Protein AF-A0A383CWF2-F1 (afdb_monomer_lite)

Secondary structure (DSSP, 8-state):
--S--PPPTTSPP-EEEEEETTEEEEEETTEEEEEEEGGG--STTB-TTS-B-S-SS-GGGS-S--------SSS------------

Sequence (87 aa):
PTHNVCKPIGQWNNMTIHCQNNMITVEHNGEKITDMDMDQWSEPGINPDGTKNKFKYAWKDMPHKGHIGLQDHGGKIWFRHIKLKPL

Organism: NCBI:txid408172

pLDDT: mean 95.83, std 3.7, range [71.31, 98.44]

InterPro domains:
  IPR010496 3-keto-alpha-glucoside-1,2-lyase/3-keto-2-hydroxy-glucal hydratase domain [PF06439] (1-85)

Foldseek 3Di:
DQDDPDDDPPDDKDWDWDQDPQKIWIDINNRTPDIDRLCCQQDAQAGNVGDGDDGRDRSVPDDSDDDDDDDDDPDDDDDDDDDDDDD

Structure (mmCIF, N/CA/C/O backbone):
data_AF-A0A383CWF2-F1
#
_entry.id   AF-A0A383CWF2-F1
#
loop_
_atom_site.group_PDB
_atom_site.id
_atom_site.type_symbol
_atom_site.label_atom_id
_atom_site.label_alt_id
_atom_site.label_comp_id
_atom_site.label_asym_id
_atom_site.label_entity_id
_atom_site.label_seq_id
_atom_site.pdbx_PDB_ins_code
_atom_site.Cartn_x
_atom_site.Cartn_y
_atom_site.Cartn_z
_atom_site.occupancy
_atom_site.B_iso_or_equiv
_atom_site.auth_seq_id
_atom_site.auth_comp_id
_atom_site.auth_asym_id
_atom_site.auth_atom_id
_atom_site.pdbx_PDB_model_num
ATOM 1 N N . PRO A 1 1 ? 5.997 6.661 1.754 1.00 71.31 1 PRO A N 1
ATOM 2 C CA . PRO A 1 1 ? 5.044 7.371 2.640 1.00 71.31 1 PRO A CA 1
ATOM 3 C C . PRO A 1 1 ? 5.413 8.846 2.747 1.00 71.31 1 PRO A C 1
ATOM 5 O O . PRO A 1 1 ? 6.580 9.152 2.966 1.00 71.31 1 PRO A O 1
ATOM 8 N N . THR A 1 2 ? 4.444 9.737 2.569 1.00 83.81 2 THR A N 1
ATOM 9 C CA . THR A 1 2 ? 4.675 11.188 2.589 1.00 83.81 2 THR A CA 1
ATOM 10 C C . THR A 1 2 ? 4.940 11.723 3.996 1.00 83.81 2 THR A C 1
ATOM 12 O O . THR A 1 2 ? 5.716 12.660 4.150 1.00 83.81 2 THR A O 1
ATOM 15 N N . HIS A 1 3 ? 4.339 11.117 5.025 1.00 91.31 3 HIS A N 1
ATOM 16 C CA . HIS A 1 3 ? 4.533 11.456 6.436 1.00 91.31 3 HIS A CA 1
ATOM 17 C C . HIS A 1 3 ? 3.993 10.342 7.357 1.00 91.31 3 HIS A C 1
ATOM 19 O O . HIS A 1 3 ? 3.467 9.331 6.884 1.00 91.31 3 HIS A O 1
ATOM 25 N N . ASN A 1 4 ? 4.163 10.497 8.675 1.00 93.69 4 ASN A N 1
ATOM 26 C CA . ASN A 1 4 ? 3.661 9.553 9.673 1.00 93.69 4 ASN A CA 1
ATOM 27 C C . ASN A 1 4 ? 2.256 9.953 10.146 1.00 93.69 4 ASN A C 1
ATOM 29 O O . ASN A 1 4 ? 2.097 10.992 10.779 1.00 93.69 4 ASN A O 1
ATOM 33 N N . VAL A 1 5 ? 1.274 9.088 9.890 1.00 96.31 5 VAL A N 1
ATOM 34 C CA . VAL A 1 5 ? -0.127 9.260 10.315 1.00 96.31 5 VAL A CA 1
ATOM 35 C C . VAL A 1 5 ? -0.560 8.231 11.361 1.00 96.31 5 VAL A C 1
ATOM 37 O O . VAL A 1 5 ? -1.747 8.110 11.665 1.00 96.31 5 VAL A O 1
ATOM 40 N N . CYS A 1 6 ? 0.371 7.443 11.908 1.00 96.69 6 CYS A N 1
ATOM 41 C CA . CYS A 1 6 ? 0.061 6.436 12.916 1.00 96.69 6 CYS A CA 1
ATOM 42 C C . CYS A 1 6 ? -0.506 7.083 14.179 1.00 96.69 6 CYS A C 1
ATOM 44 O O . CYS A 1 6 ? 0.088 7.989 14.763 1.00 96.69 6 CYS A O 1
ATOM 46 N N . LYS A 1 7 ? -1.623 6.539 14.663 1.00 97.25 7 LYS A N 1
ATOM 47 C CA . LYS A 1 7 ? -2.120 6.865 16.001 1.00 97.25 7 LYS A CA 1
ATOM 48 C C . LYS A 1 7 ? -1.226 6.249 17.087 1.00 97.25 7 LYS A C 1
ATOM 50 O O . LYS A 1 7 ? -0.527 5.270 16.809 1.00 97.25 7 LYS A O 1
ATOM 55 N N . PRO A 1 8 ? -1.279 6.772 18.328 1.00 97.00 8 PRO A N 1
ATOM 56 C CA . PRO A 1 8 ? -0.556 6.207 19.463 1.00 97.00 8 PRO A CA 1
ATOM 57 C C . PRO A 1 8 ? -0.831 4.714 19.692 1.00 97.00 8 PRO A C 1
ATOM 59 O O . PRO A 1 8 ? -1.882 4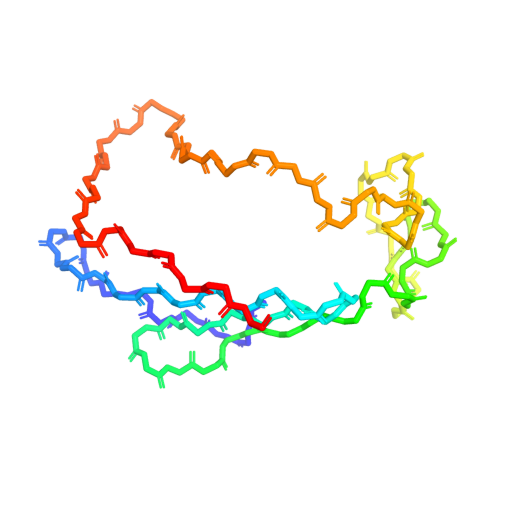.186 19.317 1.00 97.00 8 PRO A O 1
ATOM 62 N N . ILE A 1 9 ? 0.102 4.046 20.375 1.00 95.19 9 ILE A N 1
ATOM 63 C CA . ILE A 1 9 ? -0.018 2.635 20.768 1.00 95.19 9 ILE A CA 1
ATOM 64 C C . ILE A 1 9 ? -1.337 2.400 21.519 1.00 95.19 9 ILE A C 1
ATOM 66 O O . ILE A 1 9 ? -1.748 3.202 22.355 1.00 95.19 9 ILE A O 1
ATOM 70 N N . GLY A 1 10 ? -2.004 1.286 21.207 1.00 95.69 10 GLY A N 1
ATOM 71 C CA . GLY A 1 10 ? -3.298 0.916 21.787 1.00 95.69 10 GLY A CA 1
ATOM 72 C C . GLY A 1 10 ? -4.507 1.526 21.074 1.00 95.69 10 GLY A C 1
ATOM 73 O O . GLY A 1 10 ? -5.632 1.098 21.324 1.00 95.69 10 GLY A O 1
ATOM 74 N N . GLN A 1 11 ? -4.305 2.472 20.150 1.00 98.06 11 GLN A N 1
ATOM 75 C CA . GLN A 1 11 ? -5.380 3.003 19.318 1.00 98.06 11 GLN A CA 1
ATOM 76 C C . GLN A 1 11 ? -5.502 2.259 17.987 1.00 98.06 11 GLN A C 1
ATOM 78 O O . GLN A 1 11 ? -4.524 1.812 17.387 1.00 98.06 11 GLN A O 1
ATOM 83 N N . TRP A 1 12 ? -6.735 2.172 17.492 1.00 98.38 12 TRP A N 1
ATOM 84 C CA . TRP A 1 12 ? -7.020 1.549 16.207 1.00 98.38 12 TRP A CA 1
ATOM 85 C C . TRP A 1 12 ? -6.683 2.484 15.049 1.00 98.38 12 TRP A C 1
ATOM 87 O O . TRP A 1 12 ? -7.231 3.585 14.935 1.00 98.38 12 TRP A O 1
ATOM 97 N N . ASN A 1 13 ? -5.823 1.991 14.166 1.00 98.44 13 ASN A N 1
ATOM 98 C CA . ASN A 1 13 ? -5.562 2.581 12.863 1.00 98.44 13 ASN A CA 1
ATOM 99 C C . ASN A 1 13 ? -6.529 1.996 11.825 1.00 98.44 13 ASN A C 1
ATOM 101 O O . ASN A 1 13 ? -6.970 0.853 11.959 1.00 98.44 13 ASN A O 1
ATOM 105 N N . ASN A 1 14 ? -6.847 2.778 10.797 1.00 98.38 14 ASN A N 1
ATOM 106 C CA . ASN A 1 14 ? -7.571 2.309 9.619 1.00 98.38 14 ASN A CA 1
ATOM 107 C C . ASN A 1 14 ? -6.641 2.364 8.408 1.00 98.38 14 ASN A C 1
ATOM 109 O O . ASN A 1 14 ? -5.991 3.385 8.209 1.00 98.38 14 ASN A O 1
ATOM 113 N N . MET A 1 15 ? -6.582 1.305 7.609 1.00 98.12 15 MET A N 1
ATOM 114 C CA . MET A 1 15 ? -5.763 1.264 6.399 1.00 98.12 15 MET A CA 1
ATOM 115 C C . MET A 1 15 ? -6.581 0.690 5.251 1.00 98.12 15 MET A C 1
ATOM 117 O O . MET A 1 15 ? -7.196 -0.366 5.401 1.00 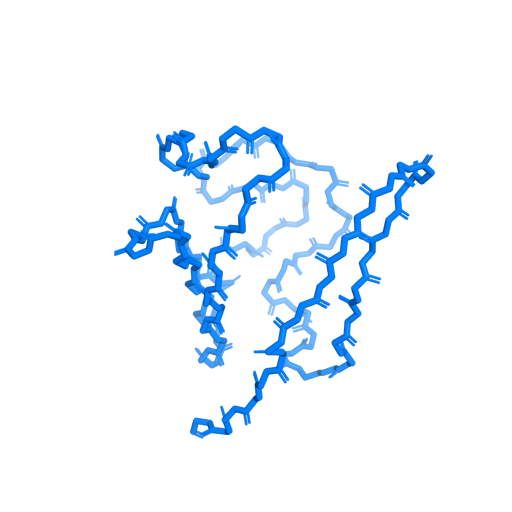98.12 15 MET A O 1
ATOM 121 N N . THR A 1 16 ? -6.550 1.376 4.114 1.00 98.12 16 THR A N 1
ATOM 122 C CA . THR A 1 16 ? -7.164 0.924 2.867 1.00 98.12 16 THR A CA 1
ATOM 123 C C . THR A 1 16 ? -6.062 0.783 1.829 1.00 98.12 16 THR A C 1
ATOM 125 O O . THR A 1 16 ? -5.280 1.707 1.621 1.00 98.12 16 THR A O 1
ATOM 128 N N . ILE A 1 17 ? -5.985 -0.379 1.186 1.00 97.88 17 ILE A N 1
ATOM 129 C CA . ILE A 1 17 ? -5.036 -0.637 0.102 1.00 97.88 17 ILE A CA 1
ATOM 130 C C . ILE A 1 17 ? -5.851 -0.899 -1.160 1.00 97.88 17 ILE A C 1
ATOM 132 O O . ILE A 1 17 ? -6.640 -1.843 -1.208 1.00 97.88 17 ILE A O 1
ATOM 136 N N . HIS A 1 18 ? -5.664 -0.052 -2.167 1.00 97.44 18 HIS A N 1
ATOM 137 C CA . HIS A 1 18 ? -6.251 -0.212 -3.490 1.00 97.44 18 HIS A CA 1
ATOM 138 C C . HIS A 1 18 ? -5.203 -0.812 -4.420 1.00 97.44 18 HIS A C 1
ATOM 140 O O . HIS A 1 18 ? -4.155 -0.205 -4.628 1.00 97.44 18 HIS A O 1
ATOM 146 N N . CYS A 1 19 ? -5.497 -1.981 -4.986 1.00 96.56 19 CYS A N 1
ATOM 147 C CA . CYS A 1 19 ? -4.666 -2.629 -5.998 1.00 96.56 19 CYS A CA 1
ATOM 148 C C . CYS A 1 19 ? -5.463 -2.706 -7.302 1.00 96.56 19 CYS A C 1
ATOM 150 O O . CYS A 1 19 ? -6.308 -3.588 -7.456 1.00 96.56 19 CYS A O 1
ATOM 152 N N . GLN A 1 20 ? -5.224 -1.769 -8.219 1.00 95.19 20 GLN A N 1
ATOM 153 C CA . GLN A 1 20 ? -5.928 -1.669 -9.495 1.00 95.19 20 GLN A CA 1
ATOM 154 C C . GLN A 1 20 ? -4.925 -1.792 -10.643 1.00 95.19 20 GLN A C 1
ATOM 156 O O . GLN A 1 20 ? -4.237 -0.835 -10.989 1.00 95.19 20 GLN A O 1
ATOM 161 N N . ASN A 1 21 ? -4.864 -2.978 -11.253 1.00 92.81 21 ASN A N 1
ATOM 162 C CA . ASN A 1 21 ? -3.846 -3.334 -12.245 1.00 92.81 21 ASN A CA 1
ATOM 163 C C . ASN A 1 21 ? -2.424 -3.125 -11.682 1.00 92.81 21 ASN A C 1
ATOM 165 O O . ASN A 1 21 ? -2.071 -3.765 -10.697 1.00 92.81 21 ASN A O 1
ATOM 169 N N . ASN A 1 22 ? -1.629 -2.257 -12.305 1.00 95.38 22 ASN A N 1
ATOM 170 C CA . ASN A 1 22 ? -0.282 -1.838 -11.905 1.00 95.38 22 ASN A CA 1
ATOM 171 C C . ASN A 1 22 ? -0.272 -0.734 -10.832 1.00 95.38 22 ASN A C 1
ATOM 173 O O . ASN A 1 22 ? 0.778 -0.453 -10.259 1.00 95.38 22 ASN A O 1
ATOM 177 N N . MET A 1 23 ? -1.415 -0.097 -10.561 1.00 97.19 23 MET A N 1
ATOM 178 C CA . MET A 1 23 ? -1.504 0.985 -9.585 1.00 97.19 23 MET A CA 1
ATOM 179 C C . MET A 1 23 ? -1.800 0.441 -8.192 1.00 97.19 23 MET A C 1
ATOM 181 O O . MET A 1 23 ? -2.825 -0.208 -7.959 1.00 97.19 23 MET A O 1
ATOM 185 N N . ILE A 1 24 ? -0.931 0.776 -7.243 1.00 97.38 24 ILE A N 1
ATOM 186 C CA . ILE A 1 24 ? -1.123 0.514 -5.819 1.00 97.38 24 ILE A CA 1
ATOM 187 C C . ILE A 1 24 ? -1.259 1.853 -5.102 1.00 97.38 24 ILE A C 1
ATOM 189 O O . ILE A 1 24 ? -0.403 2.722 -5.224 1.00 97.38 24 ILE A O 1
ATOM 193 N N . THR A 1 25 ? -2.329 2.031 -4.332 1.00 97.94 25 THR A N 1
ATOM 194 C CA . THR A 1 25 ? -2.529 3.204 -3.468 1.00 97.94 25 THR A CA 1
ATOM 195 C C . THR A 1 25 ? -2.780 2.755 -2.039 1.00 97.94 25 THR A C 1
ATOM 197 O O . THR A 1 25 ? -3.549 1.823 -1.805 1.00 97.94 25 THR A O 1
ATOM 200 N N . VAL A 1 26 ? -2.143 3.423 -1.079 1.00 98.00 26 VAL A N 1
ATOM 201 C CA . VAL A 1 26 ? -2.333 3.170 0.350 1.00 98.00 26 VAL A CA 1
ATOM 202 C C . VAL A 1 26 ? -2.865 4.425 1.022 1.00 98.00 26 VAL A C 1
ATOM 204 O O . VAL A 1 26 ? -2.229 5.485 1.019 1.00 98.00 26 VAL A O 1
ATOM 207 N N . GLU A 1 27 ? -4.013 4.262 1.661 1.00 98.12 27 GLU A N 1
ATOM 208 C CA . GLU A 1 27 ? -4.596 5.234 2.568 1.00 98.12 27 GLU A CA 1
ATOM 209 C C . GLU A 1 27 ? -4.452 4.749 4.006 1.00 98.12 27 GLU A C 1
ATOM 211 O O . GLU A 1 27 ? -4.665 3.573 4.311 1.00 98.12 27 GLU A O 1
ATOM 216 N N . HIS A 1 28 ? -4.122 5.658 4.915 1.00 98.25 28 HIS A N 1
ATOM 217 C CA . HIS A 1 28 ? -3.972 5.365 6.332 1.00 98.25 28 HIS A CA 1
ATOM 218 C C . HIS A 1 28 ? -4.622 6.487 7.137 1.00 98.25 28 HIS A C 1
ATOM 220 O O . HIS A 1 28 ? -4.327 7.660 6.956 1.00 98.25 28 HIS A O 1
ATOM 226 N N . ASN A 1 29 ? -5.572 6.118 7.997 1.00 97.69 29 ASN A N 1
ATOM 227 C CA . ASN A 1 29 ? -6.370 7.015 8.833 1.00 97.69 29 ASN A CA 1
ATOM 228 C C . ASN A 1 29 ? -7.142 8.096 8.055 1.00 97.69 29 ASN A C 1
ATOM 230 O O . ASN A 1 29 ? -7.449 9.144 8.610 1.00 97.69 29 ASN A O 1
ATOM 234 N N . GLY A 1 30 ? -7.539 7.789 6.815 1.00 96.50 30 GLY A N 1
ATOM 235 C CA . GLY A 1 30 ? -8.311 8.688 5.949 1.00 96.50 30 GLY A CA 1
ATOM 236 C C . GLY A 1 30 ? -7.455 9.544 5.017 1.00 96.50 30 GLY A C 1
ATOM 237 O O . GLY A 1 30 ? -8.002 10.348 4.271 1.00 96.50 30 GLY A O 1
ATOM 238 N N . GLU A 1 31 ? -6.134 9.361 5.034 1.00 97.25 31 GLU A N 1
ATOM 239 C CA . GLU A 1 31 ? -5.203 10.129 4.212 1.00 97.25 31 GLU A CA 1
ATOM 240 C C . GLU A 1 31 ? -4.446 9.222 3.244 1.00 97.25 31 GLU A C 1
ATOM 242 O O . GLU A 1 31 ? -3.919 8.180 3.641 1.00 97.25 31 GLU A O 1
ATOM 247 N N . LYS A 1 32 ? -4.342 9.627 1.973 1.00 97.50 32 LYS A N 1
ATOM 248 C CA . LYS A 1 32 ? -3.473 8.951 1.005 1.00 97.50 32 LYS A CA 1
ATOM 249 C C . LYS A 1 32 ? -2.014 9.244 1.350 1.00 97.50 32 LYS A C 1
ATOM 251 O O . LYS A 1 32 ? -1.538 10.361 1.157 1.00 97.50 32 LYS A O 1
ATOM 256 N N . ILE A 1 33 ? -1.295 8.230 1.821 1.00 97.56 33 ILE A N 1
ATOM 257 C CA . ILE A 1 33 ? 0.095 8.382 2.276 1.00 97.56 33 ILE A CA 1
ATOM 258 C C . ILE A 1 33 ? 1.122 7.918 1.249 1.00 97.56 33 ILE A C 1
ATOM 260 O O . ILE A 1 33 ? 2.292 8.290 1.351 1.00 97.56 33 ILE A O 1
ATOM 264 N N . THR A 1 34 ? 0.733 7.073 0.294 1.00 96.81 34 THR A N 1
ATOM 265 C CA . THR A 1 34 ? 1.607 6.657 -0.805 1.00 96.81 34 THR A CA 1
ATOM 266 C C . THR A 1 34 ? 0.792 6.101 -1.963 1.00 96.81 34 THR A C 1
ATOM 268 O O . THR A 1 34 ? -0.259 5.491 -1.764 1.00 96.81 34 THR A O 1
ATOM 271 N N . ASP A 1 35 ? 1.320 6.270 -3.163 1.00 96.94 35 ASP A N 1
ATOM 272 C CA . ASP A 1 35 ? 0.892 5.562 -4.358 1.00 96.94 35 ASP A CA 1
ATOM 273 C C . ASP A 1 35 ? 2.120 5.121 -5.159 1.00 96.94 35 ASP A C 1
ATOM 275 O O . ASP A 1 35 ? 3.245 5.547 -4.882 1.00 96.94 35 ASP A O 1
ATOM 279 N N . MET A 1 36 ? 1.906 4.164 -6.050 1.00 95.44 36 MET A N 1
ATOM 280 C CA . MET A 1 36 ? 2.942 3.512 -6.830 1.00 95.44 36 MET A CA 1
ATOM 281 C C . MET A 1 36 ? 2.337 3.024 -8.140 1.00 95.44 36 MET A C 1
ATOM 283 O O . MET A 1 36 ? 1.321 2.330 -8.133 1.00 95.44 36 MET A O 1
ATOM 287 N N . ASP A 1 37 ? 3.009 3.346 -9.239 1.00 97.31 37 ASP A N 1
ATOM 288 C CA . ASP A 1 37 ? 2.841 2.683 -10.525 1.00 97.31 37 ASP A CA 1
ATOM 289 C C . ASP A 1 37 ? 3.938 1.621 -10.670 1.00 97.31 37 ASP A C 1
ATOM 291 O O . ASP A 1 37 ? 5.117 1.954 -10.815 1.00 97.31 37 ASP A O 1
ATOM 295 N N . MET A 1 38 ? 3.566 0.341 -10.606 1.00 96.69 38 MET A N 1
ATOM 296 C CA . MET A 1 38 ? 4.520 -0.768 -10.708 1.00 96.69 38 MET A CA 1
ATOM 297 C C . MET A 1 38 ? 5.288 -0.776 -12.037 1.00 96.69 38 MET A C 1
ATOM 299 O O . MET A 1 38 ? 6.435 -1.227 -12.056 1.00 96.69 38 MET A O 1
ATOM 303 N N . ASP A 1 39 ? 4.722 -0.226 -13.118 1.00 97.19 39 ASP A N 1
ATOM 304 C CA . ASP A 1 39 ? 5.372 -0.195 -14.434 1.00 97.19 39 ASP A CA 1
ATOM 305 C C . ASP A 1 39 ? 6.616 0.703 -14.466 1.00 97.19 39 ASP A C 1
ATOM 307 O O . ASP A 1 39 ? 7.449 0.562 -15.366 1.00 97.19 39 ASP A O 1
ATOM 311 N N . GLN A 1 40 ? 6.771 1.598 -13.485 1.00 97.69 40 GLN A N 1
ATOM 312 C CA . GLN A 1 40 ? 7.936 2.477 -13.368 1.00 97.69 40 GLN A CA 1
ATOM 313 C C . GLN A 1 40 ? 9.147 1.783 -12.729 1.00 97.69 40 GLN A C 1
ATOM 315 O O . GLN A 1 40 ? 10.276 2.240 -12.888 1.00 97.69 40 GLN A O 1
ATOM 320 N N . TRP A 1 41 ? 8.951 0.662 -12.029 1.00 97.31 41 TRP A N 1
ATOM 321 C CA . TRP A 1 41 ? 10.041 -0.146 -11.471 1.00 97.31 41 TRP A CA 1
ATOM 322 C C . TRP A 1 41 ? 10.467 -1.221 -12.477 1.00 97.31 41 TRP A C 1
ATOM 324 O O . TRP A 1 41 ? 10.274 -2.421 -12.259 1.00 97.31 41 TRP A O 1
ATOM 334 N N . SER A 1 42 ? 11.034 -0.770 -13.597 1.00 97.38 42 SER A N 1
ATOM 335 C CA . SER A 1 42 ? 11.452 -1.615 -14.723 1.00 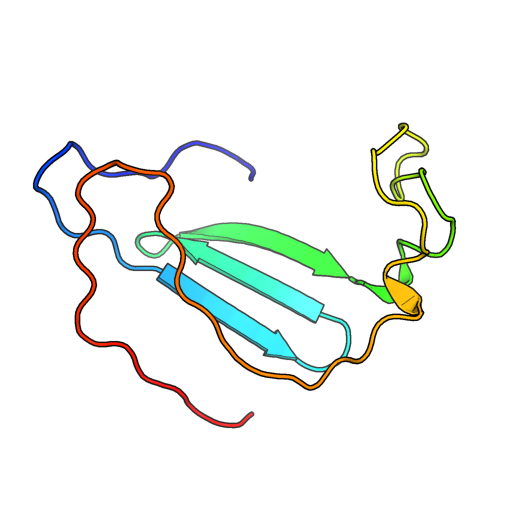97.38 42 SER A CA 1
ATOM 336 C C . SER A 1 42 ? 12.824 -2.270 -14.555 1.00 97.38 42 SER A C 1
ATOM 338 O O . SER A 1 42 ? 13.156 -3.177 -15.312 1.00 97.38 42 SER A O 1
ATOM 340 N N . GLU A 1 43 ? 13.632 -1.825 -13.590 1.00 97.62 43 GLU A N 1
ATOM 341 C CA . GLU A 1 43 ? 15.006 -2.300 -13.407 1.00 97.62 43 GLU A CA 1
ATOM 342 C C . GLU A 1 43 ? 15.214 -2.945 -12.025 1.00 97.62 43 GLU A C 1
ATOM 344 O O . GLU A 1 43 ? 14.867 -2.349 -10.998 1.00 97.62 43 GLU A O 1
ATOM 349 N N . PRO A 1 44 ? 15.812 -4.151 -11.952 1.00 98.00 44 PRO A N 1
ATOM 350 C CA . PRO A 1 44 ? 16.206 -4.751 -10.684 1.00 98.00 44 PRO A CA 1
ATOM 351 C C . PRO A 1 44 ? 17.161 -3.851 -9.895 1.00 98.00 44 PRO A C 1
ATOM 353 O O . PRO A 1 44 ? 18.171 -3.379 -10.412 1.00 98.00 44 PRO A O 1
ATOM 356 N N . GLY A 1 45 ? 16.881 -3.660 -8.608 1.00 97.56 45 GLY A N 1
ATOM 357 C CA . GLY A 1 45 ? 17.761 -2.925 -7.702 1.00 97.56 45 GLY A CA 1
ATOM 358 C C . GLY A 1 45 ? 17.703 -1.404 -7.837 1.00 97.56 45 GLY A C 1
ATOM 359 O O . GLY A 1 45 ? 18.465 -0.733 -7.141 1.00 97.56 45 GLY A O 1
ATOM 360 N N . ILE A 1 46 ? 16.822 -0.850 -8.679 1.00 97.75 46 ILE A N 1
ATOM 361 C CA . ILE A 1 46 ? 16.710 0.591 -8.945 1.00 97.75 46 ILE A CA 1
ATOM 362 C C . ILE A 1 46 ? 15.257 1.061 -8.773 1.00 97.75 46 ILE A C 1
ATOM 364 O O . ILE A 1 46 ? 14.307 0.355 -9.111 1.00 97.75 46 ILE A O 1
ATOM 368 N N . ASN A 1 47 ? 15.077 2.227 -8.156 1.00 97.38 47 ASN A N 1
ATOM 369 C CA . ASN A 1 47 ? 13.800 2.936 -8.062 1.00 97.38 47 ASN A CA 1
ATOM 370 C C . ASN A 1 47 ? 13.599 3.853 -9.288 1.00 97.38 47 ASN A C 1
ATOM 372 O O . ASN A 1 47 ? 14.582 4.224 -9.923 1.00 97.38 47 ASN A O 1
ATOM 376 N N . PRO A 1 48 ? 12.368 4.307 -9.587 1.00 96.62 48 PRO A N 1
ATOM 377 C CA . PRO A 1 48 ? 12.089 5.205 -10.710 1.00 96.62 48 PRO A CA 1
ATOM 378 C C . PRO A 1 48 ? 12.854 6.530 -10.668 1.00 96.62 48 PRO A C 1
ATOM 380 O O . PRO A 1 48 ? 13.100 7.134 -11.705 1.00 96.62 48 PRO A O 1
ATOM 383 N N . ASP A 1 49 ? 13.245 6.984 -9.475 1.00 96.38 49 ASP A N 1
ATOM 384 C CA . ASP A 1 49 ? 14.066 8.183 -9.276 1.00 96.38 49 ASP A CA 1
ATOM 385 C C . ASP A 1 49 ? 15.579 7.932 -9.456 1.00 96.38 49 ASP A C 1
ATOM 387 O O . ASP A 1 49 ? 16.393 8.820 -9.210 1.00 96.38 49 ASP A O 1
ATOM 391 N N . GLY A 1 50 ? 15.973 6.721 -9.864 1.00 96.75 50 GLY A N 1
ATOM 392 C CA . GLY A 1 50 ? 17.360 6.305 -10.073 1.00 96.75 50 GLY A CA 1
ATOM 393 C C . GLY A 1 50 ? 18.101 5.880 -8.801 1.00 96.75 50 GLY A C 1
ATOM 394 O O . GLY A 1 50 ? 19.253 5.445 -8.877 1.00 96.75 50 GLY A O 1
ATOM 395 N N . THR A 1 51 ? 17.483 5.969 -7.620 1.00 97.88 51 THR A N 1
ATOM 396 C CA . THR A 1 51 ? 18.116 5.526 -6.371 1.00 97.88 51 THR A CA 1
ATOM 397 C C . THR A 1 51 ? 18.159 4.000 -6.261 1.00 97.88 51 THR A C 1
ATOM 399 O O . THR A 1 51 ? 17.301 3.286 -6.780 1.00 97.88 51 THR A O 1
ATOM 402 N N . LYS A 1 52 ? 19.168 3.463 -5.561 1.00 97.94 52 LYS A N 1
ATOM 403 C CA . LYS A 1 52 ? 19.306 2.012 -5.361 1.00 97.94 52 LYS A CA 1
ATOM 404 C C . LYS A 1 52 ? 18.276 1.475 -4.365 1.00 97.94 52 LYS A C 1
ATOM 406 O O . LYS A 1 52 ? 18.039 2.072 -3.317 1.00 97.94 52 LYS 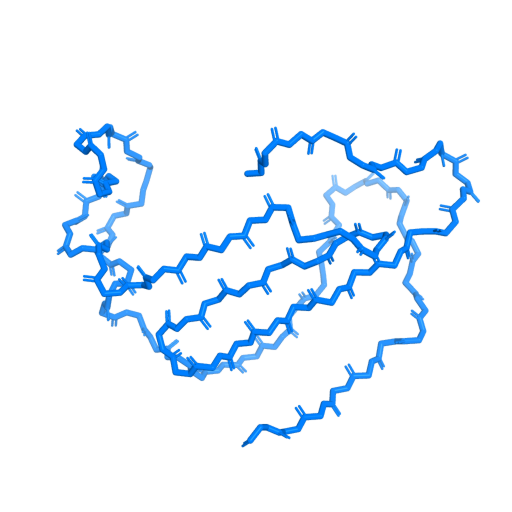A O 1
ATOM 411 N N . ASN A 1 53 ? 17.758 0.281 -4.637 1.00 96.88 53 ASN A N 1
ATOM 412 C CA . ASN A 1 53 ? 16.952 -0.517 -3.719 1.00 96.88 53 ASN A CA 1
ATOM 413 C C . ASN A 1 53 ? 17.507 -1.949 -3.575 1.00 96.88 53 ASN A C 1
ATOM 415 O O . ASN A 1 53 ? 18.467 -2.348 -4.228 1.00 96.88 53 ASN A O 1
ATOM 419 N N . LYS A 1 54 ? 16.920 -2.722 -2.657 1.00 97.12 54 LYS A N 1
ATOM 420 C CA . LYS A 1 54 ? 17.398 -4.064 -2.278 1.00 97.12 54 LYS A CA 1
ATOM 421 C C . LYS A 1 54 ? 16.829 -5.213 -3.121 1.00 97.12 54 LYS A C 1
ATOM 423 O O . LYS A 1 54 ? 17.152 -6.371 -2.852 1.00 97.12 54 LYS A O 1
ATOM 428 N N . PHE A 1 55 ? 15.912 -4.937 -4.046 1.00 97.19 55 PHE A N 1
ATOM 429 C CA . PHE A 1 55 ? 15.155 -5.973 -4.746 1.00 97.19 55 PHE A CA 1
ATOM 430 C C . PHE A 1 55 ? 15.951 -6.506 -5.938 1.00 97.19 55 PHE A C 1
ATOM 432 O O . PHE A 1 55 ? 16.571 -5.750 -6.671 1.00 97.19 55 PHE A O 1
ATOM 439 N N . LYS A 1 56 ? 15.953 -7.830 -6.124 1.00 96.56 56 LYS A N 1
ATOM 440 C CA . LYS A 1 56 ? 16.726 -8.510 -7.184 1.00 96.56 56 LYS A CA 1
ATOM 441 C C . LYS A 1 56 ? 15.933 -8.724 -8.478 1.00 96.56 56 LYS A C 1
ATOM 443 O O . LYS A 1 56 ? 16.424 -9.378 -9.388 1.00 96.56 56 LYS A O 1
ATOM 448 N N . TYR A 1 57 ? 14.712 -8.211 -8.532 1.00 96.12 57 TYR A N 1
ATOM 449 C CA . TYR A 1 57 ? 13.791 -8.299 -9.659 1.00 96.12 57 TYR A CA 1
ATOM 450 C C . TYR A 1 57 ? 13.197 -6.915 -9.927 1.00 96.12 57 TYR A C 1
ATOM 452 O O . TYR A 1 57 ? 13.138 -6.083 -9.017 1.00 96.12 57 TYR A O 1
ATOM 460 N N . ALA A 1 58 ? 12.768 -6.682 -11.165 1.00 97.00 58 ALA A N 1
ATOM 461 C CA . ALA A 1 58 ? 11.948 -5.534 -11.518 1.00 97.00 58 ALA A CA 1
ATOM 462 C C . ALA A 1 58 ? 10.524 -5.772 -11.001 1.00 97.00 58 ALA A C 1
ATOM 464 O O . ALA A 1 58 ? 9.970 -6.858 -11.175 1.00 97.00 58 ALA A O 1
ATOM 465 N N . TRP A 1 59 ? 9.925 -4.782 -10.338 1.00 96.38 59 TRP A N 1
ATOM 466 C CA . TRP A 1 59 ? 8.566 -4.943 -9.809 1.00 96.38 59 TRP A CA 1
ATOM 467 C C . TRP A 1 59 ? 7.517 -4.998 -10.912 1.00 96.38 59 TRP A C 1
ATOM 469 O O . TRP A 1 59 ? 6.508 -5.671 -10.726 1.00 96.38 59 TRP A O 1
ATOM 479 N N . LYS A 1 60 ? 7.786 -4.365 -12.058 1.00 96.88 60 LYS A N 1
ATOM 480 C CA . LYS A 1 60 ? 6.938 -4.437 -13.250 1.00 96.88 60 LYS A CA 1
ATOM 481 C C . LYS A 1 60 ? 6.640 -5.873 -13.702 1.00 96.88 60 LYS A C 1
ATOM 483 O O . LYS A 1 60 ? 5.559 -6.146 -14.208 1.00 96.88 60 LYS A O 1
ATOM 488 N N . ASP A 1 61 ? 7.583 -6.791 -13.496 1.00 96.19 61 ASP A N 1
ATOM 489 C CA . ASP A 1 61 ? 7.472 -8.176 -13.969 1.00 96.19 61 ASP A CA 1
ATOM 490 C C . ASP A 1 61 ? 6.789 -9.107 -12.950 1.00 96.19 61 ASP A C 1
ATOM 492 O O . ASP A 1 61 ? 6.600 -10.300 -13.207 1.00 96.19 61 ASP A O 1
ATOM 496 N N . MET A 1 62 ? 6.429 -8.597 -11.767 1.00 94.50 62 MET A N 1
ATOM 497 C CA . MET A 1 62 ? 5.824 -9.406 -10.710 1.00 94.50 62 MET A CA 1
ATOM 498 C C . MET A 1 62 ? 4.342 -9.700 -10.993 1.00 94.50 62 MET A C 1
ATOM 500 O O . MET A 1 62 ? 3.613 -8.832 -11.469 1.00 94.50 62 MET A O 1
ATOM 504 N N . PRO A 1 63 ? 3.828 -10.893 -10.635 1.00 94.50 63 PRO A N 1
ATOM 505 C CA . PRO A 1 63 ? 2.408 -11.194 -10.784 1.00 94.50 63 PRO A CA 1
ATOM 506 C C . PRO A 1 63 ? 1.518 -10.237 -9.976 1.00 94.50 63 PRO A C 1
ATOM 508 O O . PRO A 1 63 ? 1.683 -10.092 -8.767 1.00 94.50 63 PRO A O 1
ATOM 511 N N . HIS A 1 64 ? 0.495 -9.665 -10.616 1.00 92.00 64 HIS A N 1
ATOM 512 C CA . HIS A 1 64 ? -0.482 -8.775 -9.960 1.00 92.00 64 HIS A CA 1
ATOM 513 C C . HIS A 1 64 ? -1.602 -9.525 -9.214 1.00 92.00 64 HIS A C 1
ATOM 515 O O . HIS A 1 64 ? -2.573 -8.927 -8.750 1.00 92.00 64 HIS A O 1
ATOM 521 N N . LYS A 1 65 ? -1.511 -10.856 -9.124 1.00 93.44 65 LYS A N 1
ATOM 522 C CA . LYS A 1 65 ? -2.465 -11.712 -8.412 1.00 93.44 65 LYS A CA 1
ATOM 523 C C . LYS A 1 65 ? -1.706 -12.686 -7.527 1.00 93.44 65 LYS A C 1
ATOM 525 O O . LYS A 1 65 ? -0.730 -13.293 -7.957 1.00 93.44 65 LYS A O 1
ATOM 530 N N . GLY A 1 66 ? -2.195 -12.860 -6.307 1.00 94.75 66 GLY A N 1
ATOM 531 C CA . GLY A 1 66 ? -1.576 -13.727 -5.318 1.00 94.75 66 GLY A CA 1
ATOM 532 C C . GLY A 1 66 ? -2.388 -13.787 -4.033 1.00 94.75 66 GLY A C 1
ATOM 533 O O . GLY A 1 66 ? -3.544 -13.364 -3.983 1.00 94.75 66 GLY A O 1
ATOM 534 N N . HIS A 1 67 ? -1.780 -14.3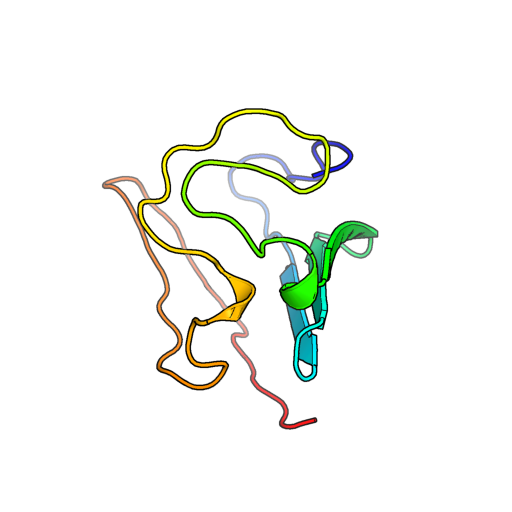42 -2.992 1.00 97.06 67 HIS A N 1
ATOM 535 C CA . HIS A 1 67 ? -2.377 -14.398 -1.664 1.00 97.06 67 HIS A CA 1
ATOM 536 C C . HIS A 1 67 ? -2.145 -13.093 -0.900 1.00 97.06 67 HIS A C 1
ATOM 538 O O . HIS A 1 67 ? -1.138 -12.415 -1.095 1.00 97.06 67 HIS A O 1
ATOM 544 N N . ILE A 1 68 ? -3.069 -12.770 0.003 1.00 96.88 68 ILE A N 1
ATOM 545 C CA . ILE A 1 68 ? -2.930 -11.655 0.940 1.00 96.88 68 ILE A CA 1
ATOM 546 C C . ILE A 1 68 ? -2.456 -12.228 2.273 1.00 96.88 68 ILE A C 1
ATOM 548 O O . ILE A 1 68 ? -3.077 -13.143 2.810 1.00 96.88 68 ILE A O 1
ATOM 552 N N . GLY A 1 69 ? -1.357 -11.687 2.795 1.00 96.88 69 GLY A N 1
ATOM 553 C CA . GLY A 1 69 ? -0.782 -12.075 4.080 1.00 96.88 69 GLY A CA 1
ATOM 554 C C . GLY A 1 69 ? -0.773 -10.913 5.067 1.00 96.88 69 GLY A C 1
ATOM 555 O O . GLY A 1 69 ? -0.563 -9.764 4.684 1.00 96.88 69 GLY A O 1
ATOM 556 N N . LEU A 1 70 ? -0.972 -11.223 6.346 1.00 96.44 70 LEU A N 1
ATOM 557 C CA . LEU A 1 70 ? -0.778 -10.297 7.461 1.00 96.44 70 LEU A CA 1
ATOM 558 C C . LEU A 1 70 ? 0.460 -10.749 8.223 1.00 96.44 70 LEU A C 1
ATOM 560 O O . LEU A 1 70 ? 0.594 -11.936 8.520 1.00 96.44 70 LEU A O 1
ATOM 564 N N . GLN A 1 71 ? 1.362 -9.819 8.520 1.00 95.00 71 GLN A N 1
ATOM 565 C CA . GLN A 1 71 ? 2.651 -10.139 9.121 1.00 95.00 71 GLN A CA 1
ATOM 566 C C . GLN A 1 71 ? 2.797 -9.523 10.514 1.00 95.00 71 GLN A C 1
ATOM 568 O O . GLN A 1 71 ? 2.348 -8.406 10.766 1.00 95.00 71 GLN A O 1
ATOM 573 N N . ASP A 1 72 ? 3.490 -10.257 11.378 1.00 94.19 72 ASP A N 1
ATOM 574 C CA . ASP A 1 72 ? 4.071 -9.810 12.642 1.00 94.19 72 ASP A CA 1
ATOM 575 C C . ASP A 1 72 ? 5.536 -10.289 12.689 1.00 94.19 72 ASP A C 1
ATOM 577 O O . ASP A 1 72 ? 5.869 -11.323 12.109 1.00 94.19 72 ASP A O 1
ATOM 581 N N . HIS A 1 73 ? 6.408 -9.536 13.359 1.00 90.81 73 HIS A N 1
ATOM 582 C CA . HIS A 1 73 ? 7.839 -9.820 13.542 1.00 90.81 73 HIS A CA 1
ATOM 583 C C . HIS A 1 73 ? 8.205 -9.941 15.031 1.00 90.81 73 HIS A C 1
ATOM 585 O O . HIS A 1 73 ? 9.223 -9.421 15.479 1.00 90.81 73 HIS A O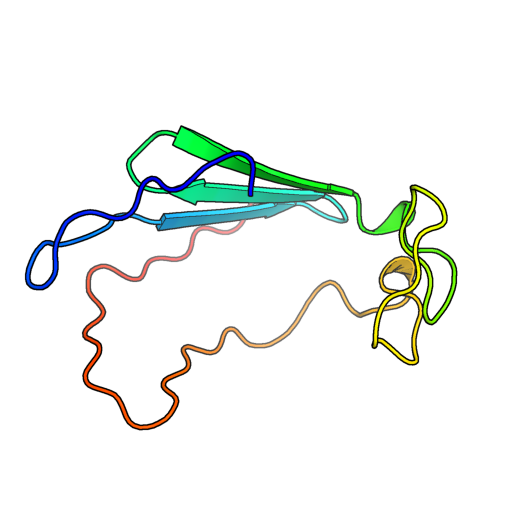 1
ATOM 591 N N . GLY A 1 74 ? 7.358 -10.611 15.817 1.00 87.94 74 GLY A N 1
ATOM 592 C CA . GLY A 1 74 ? 7.597 -10.874 17.243 1.00 87.94 74 GLY A CA 1
ATOM 593 C C . GLY A 1 74 ? 7.086 -9.785 18.190 1.00 87.94 74 GLY A C 1
ATOM 594 O O . GLY A 1 74 ? 7.428 -9.793 19.373 1.00 87.94 74 GLY A O 1
ATOM 595 N N . GLY A 1 75 ? 6.279 -8.849 17.685 1.00 87.88 75 GLY A N 1
ATOM 596 C CA . GLY A 1 75 ? 5.561 -7.878 18.498 1.00 87.88 75 GLY A CA 1
ATOM 597 C C . GLY A 1 75 ? 4.217 -8.421 18.984 1.00 87.88 75 GLY A C 1
ATOM 598 O O . GLY A 1 75 ? 3.954 -9.619 18.985 1.00 87.88 75 GLY A O 1
ATOM 599 N N . LYS A 1 76 ? 3.343 -7.513 19.427 1.00 91.50 76 LYS A N 1
ATOM 600 C CA . LYS A 1 76 ? 1.913 -7.803 19.557 1.00 91.50 76 LYS A CA 1
ATOM 601 C C . LYS A 1 76 ? 1.151 -6.854 18.649 1.00 91.50 76 LYS A C 1
ATOM 603 O O . LYS A 1 76 ? 1.198 -5.639 18.847 1.00 91.50 76 LYS A O 1
ATOM 608 N N . ILE A 1 77 ? 0.448 -7.415 17.676 1.00 95.12 77 ILE A N 1
ATOM 609 C CA . ILE A 1 77 ? -0.417 -6.685 16.756 1.00 95.12 77 ILE A CA 1
ATOM 610 C C . ILE A 1 77 ? -1.797 -7.336 16.728 1.00 95.12 77 ILE A C 1
ATOM 612 O O . ILE A 1 77 ? -1.937 -8.551 16.856 1.00 95.12 77 ILE A O 1
ATOM 616 N N . TRP A 1 78 ? -2.827 -6.514 16.562 1.00 96.44 78 TRP A N 1
ATOM 617 C CA . TRP A 1 78 ? -4.203 -6.969 16.432 1.00 96.44 78 TRP A CA 1
ATOM 618 C C . TRP A 1 78 ? -4.812 -6.363 15.180 1.00 96.44 78 TRP A C 1
ATOM 620 O O . TRP A 1 78 ? -4.664 -5.169 14.920 1.00 96.44 78 TRP A O 1
ATOM 630 N N . PHE A 1 79 ? -5.544 -7.185 14.435 1.00 97.69 79 PHE A N 1
ATOM 631 C CA . PHE A 1 79 ? -6.295 -6.762 13.263 1.00 97.69 79 PHE A CA 1
ATOM 632 C C . PHE A 1 79 ? -7.785 -6.986 13.503 1.00 97.69 79 PHE A C 1
ATOM 634 O O . PHE A 1 79 ? -8.187 -7.939 14.170 1.00 97.69 79 PHE A O 1
ATOM 641 N N . ARG A 1 80 ? -8.621 -6.113 12.941 1.00 98.12 80 ARG A N 1
ATOM 642 C CA . ARG A 1 80 ? -10.078 -6.279 12.918 1.00 98.12 80 ARG A CA 1
ATOM 643 C C . ARG A 1 80 ? -10.651 -5.666 11.650 1.00 98.12 80 ARG A C 1
ATOM 645 O O . ARG A 1 80 ? -10.013 -4.816 11.041 1.00 98.12 80 ARG A O 1
ATOM 652 N N . HIS A 1 81 ? -11.870 -6.069 11.295 1.00 98.31 81 HIS A N 1
ATOM 653 C CA . HIS A 1 81 ? -12.606 -5.540 10.138 1.00 98.31 81 HIS A CA 1
ATOM 654 C C . HIS A 1 81 ? -11.849 -5.651 8.805 1.00 98.31 81 HIS A C 1
ATOM 656 O O . HIS A 1 81 ? -11.963 -4.778 7.949 1.00 98.31 81 HIS A O 1
ATOM 662 N N . ILE A 1 82 ? -11.115 -6.748 8.616 1.00 98.19 82 ILE A N 1
ATOM 663 C CA . ILE A 1 82 ? -10.446 -7.046 7.351 1.00 98.19 82 ILE A CA 1
ATOM 664 C C . ILE A 1 82 ? -11.513 -7.450 6.339 1.00 98.19 82 ILE A C 1
ATOM 666 O O . ILE A 1 82 ? -12.209 -8.449 6.520 1.00 98.19 82 ILE A O 1
ATOM 670 N N . LYS A 1 83 ? -11.674 -6.636 5.301 1.00 97.94 83 LYS A N 1
ATOM 671 C CA . LYS A 1 83 ? -12.667 -6.822 4.244 1.00 97.94 83 LYS A CA 1
ATOM 672 C C . LYS A 1 83 ? -11.977 -6.684 2.899 1.00 97.94 83 LYS A C 1
ATOM 674 O O . LYS A 1 83 ? -11.015 -5.934 2.769 1.00 97.94 83 LYS A O 1
ATOM 679 N N . LEU A 1 84 ? -12.504 -7.383 1.905 1.00 97.38 84 LEU A N 1
ATOM 680 C CA . LEU A 1 84 ? -12.026 -7.321 0.534 1.00 97.38 84 LEU A CA 1
ATOM 681 C C . LEU A 1 84 ? -13.211 -7.079 -0.395 1.00 97.38 84 LEU A C 1
ATOM 683 O O . LEU A 1 84 ? -14.259 -7.707 -0.248 1.00 97.38 84 LEU A O 1
ATOM 687 N N . LYS A 1 85 ? -13.033 -6.160 -1.343 1.00 97.12 85 LYS A N 1
ATOM 688 C CA . LYS A 1 85 ? -13.987 -5.871 -2.410 1.00 97.12 85 LYS A CA 1
ATOM 689 C C . LYS A 1 85 ? -13.243 -5.987 -3.745 1.00 97.12 85 LYS A C 1
ATOM 691 O O . LYS A 1 85 ? -12.286 -5.239 -3.931 1.00 97.12 85 LYS A O 1
ATOM 696 N N . PRO A 1 86 ? -13.645 -6.898 -4.648 1.00 94.31 86 PRO A N 1
ATOM 697 C CA . PRO A 1 86 ? -13.133 -6.914 -6.016 1.00 94.31 86 PRO A CA 1
ATOM 698 C C . PRO A 1 86 ? -13.402 -5.575 -6.723 1.00 94.31 86 PRO A C 1
ATOM 700 O O . PRO A 1 86 ? -14.444 -4.957 -6.479 1.00 94.31 86 PRO A O 1
ATOM 703 N N . LEU A 1 87 ? -12.459 -5.140 -7.560 1.00 89.38 87 LEU A N 1
ATOM 704 C CA . LEU A 1 87 ? -12.557 -3.926 -8.379 1.00 89.38 87 LEU A CA 1
ATOM 705 C C . LEU A 1 87 ? -13.040 -4.247 -9.793 1.00 89.38 87 LEU A C 1
ATOM 707 O O . LEU A 1 87 ? -12.708 -5.352 -10.281 1.00 89.38 87 LEU A O 1
#

Radius of gyration: 15.1 Å; chains: 1; bounding box: 33×26×36 Å